Protein AF-A0A948W9L9-F1 (afdb_monomer)

pLDDT: mean 71.37, std 10.06, range [38.97, 88.12]

Sequence (99 aa):
MRWANTTHNGLRSLLKLMLIVLALTISACGFHLRGYADLSFKTIYIENSQSELGRDLIRSMKNSGVKVVNNPELAEISLEIMHENKYKRILSLGSSVGT

Solvent-accessible surface area (backbone atoms only — not comparable to full-atom values): 6391 Å² total; per-residue (Å²): 142,90,84,75,67,67,64,59,53,53,55,55,48,51,52,50,52,52,51,51,52,51,53,51,53,60,65,59,69,72,66,69,75,82,56,71,66,85,63,92,56,61,28,34,14,56,50,67,46,84,43,74,67,32,48,50,50,54,50,55,36,47,75,49,71,30,42,78,43,95,44,65,92,76,26,80,41,78,45,73,72,85,80,89,83,92,82,89,74,84,89,68,80,76,88,76,82,84,127

Structure (mmCIF, N/CA/C/O backbone):
data_AF-A0A948W9L9-F1
#
_entry.id   AF-A0A948W9L9-F1
#
loop_
_atom_site.group_PDB
_atom_site.id
_atom_site.type_symbol
_atom_site.label_atom_id
_atom_site.label_alt_id
_atom_site.label_comp_id
_atom_site.label_asym_id
_atom_site.label_entity_id
_atom_site.label_seq_id
_atom_site.pdbx_PDB_ins_code
_atom_site.Cartn_x
_atom_site.Cartn_y
_atom_site.Cartn_z
_atom_site.occupancy
_atom_site.B_iso_or_equiv
_atom_site.auth_seq_id
_atom_site.auth_comp_id
_atom_site.auth_asym_id
_atom_site.auth_atom_id
_atom_site.pdbx_PDB_model_num
ATOM 1 N N . MET A 1 1 ? 54.556 -7.070 -45.310 1.00 50.81 1 MET A N 1
ATOM 2 C CA . MET A 1 1 ? 53.946 -7.192 -43.960 1.00 50.81 1 MET A CA 1
ATOM 3 C C . MET A 1 1 ? 53.119 -5.938 -43.701 1.00 50.81 1 MET A C 1
ATOM 5 O O . MET A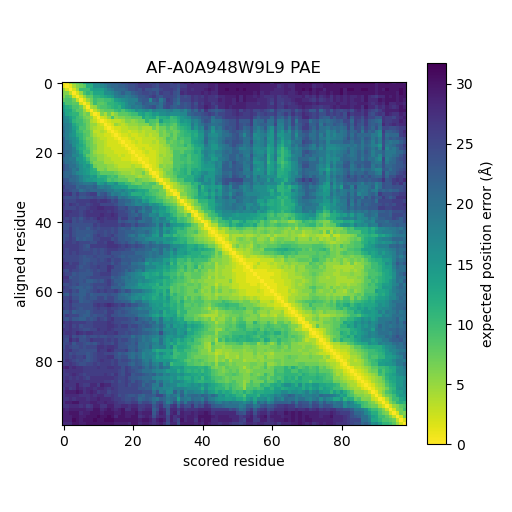 1 1 ? 53.665 -4.892 -44.014 1.00 50.81 1 MET A O 1
ATOM 9 N N . ARG A 1 2 ? 51.874 -6.030 -43.179 1.00 47.59 2 ARG A N 1
ATOM 10 C CA . ARG A 1 2 ? 51.035 -4.948 -42.560 1.00 47.59 2 ARG A CA 1
ATOM 11 C C . ARG A 1 2 ? 49.547 -4.824 -42.986 1.00 47.59 2 ARG A C 1
ATOM 13 O O . ARG A 1 2 ? 48.933 -3.839 -42.604 1.00 47.59 2 ARG A O 1
ATOM 20 N N . TRP A 1 3 ? 48.913 -5.796 -43.658 1.00 38.97 3 TRP A N 1
ATOM 21 C CA . TRP A 1 3 ? 47.473 -5.674 -44.013 1.00 38.97 3 TRP A CA 1
ATOM 22 C C . TRP A 1 3 ? 46.504 -6.697 -43.380 1.00 38.97 3 TRP A C 1
ATOM 24 O O . TRP A 1 3 ? 45.310 -6.624 -43.636 1.00 38.97 3 TRP A O 1
ATOM 34 N N . ALA A 1 4 ? 46.958 -7.592 -42.492 1.00 52.91 4 ALA A N 1
ATOM 35 C CA . ALA A 1 4 ? 46.092 -8.617 -41.877 1.00 52.91 4 ALA A CA 1
ATOM 36 C C . ALA A 1 4 ? 45.570 -8.280 -40.458 1.00 52.91 4 ALA A C 1
ATOM 38 O O . ALA A 1 4 ? 44.670 -8.948 -39.961 1.00 52.91 4 ALA A O 1
ATOM 39 N N . ASN A 1 5 ? 46.098 -7.241 -39.794 1.00 53.81 5 ASN A N 1
ATOM 40 C CA . ASN A 1 5 ? 45.803 -6.980 -38.372 1.00 53.81 5 ASN A CA 1
ATOM 41 C C . ASN A 1 5 ? 44.598 -6.054 -38.125 1.00 53.81 5 ASN A C 1
ATOM 43 O O . ASN A 1 5 ? 44.148 -5.941 -36.986 1.00 53.81 5 ASN A O 1
ATOM 47 N N . THR A 1 6 ? 44.065 -5.389 -39.157 1.00 56.31 6 THR A N 1
ATOM 48 C CA . THR A 1 6 ? 42.965 -4.419 -38.980 1.00 56.31 6 THR A CA 1
ATOM 49 C C . THR A 1 6 ? 41.601 -5.102 -38.811 1.00 56.31 6 THR A C 1
ATOM 51 O O . THR A 1 6 ? 40.746 -4.623 -38.069 1.00 56.31 6 THR A O 1
ATOM 54 N N . THR A 1 7 ? 41.410 -6.278 -39.419 1.00 57.19 7 THR A N 1
ATOM 55 C CA . THR A 1 7 ? 40.152 -7.044 -39.365 1.00 57.19 7 THR A CA 1
ATOM 56 C C . THR A 1 7 ? 39.932 -7.725 -38.009 1.00 57.19 7 THR A C 1
ATOM 58 O O . THR A 1 7 ? 38.798 -7.827 -37.542 1.00 57.19 7 THR A O 1
ATOM 61 N N . HIS A 1 8 ? 41.007 -8.116 -37.316 1.00 56.50 8 HIS A N 1
ATOM 62 C CA . HIS A 1 8 ? 40.927 -8.768 -36.004 1.00 56.50 8 HIS A CA 1
ATOM 63 C C . HIS A 1 8 ? 40.514 -7.801 -34.876 1.00 56.50 8 HIS A C 1
ATOM 65 O O . HIS A 1 8 ? 39.799 -8.184 -33.947 1.00 56.50 8 HIS A O 1
ATOM 71 N N . ASN A 1 9 ? 40.904 -6.525 -34.973 1.00 61.22 9 ASN A N 1
ATOM 72 C CA . ASN A 1 9 ? 40.539 -5.500 -33.990 1.00 61.22 9 ASN A CA 1
ATOM 73 C C . ASN A 1 9 ? 39.070 -5.071 -34.117 1.00 61.22 9 ASN A C 1
ATOM 75 O O . ASN A 1 9 ? 38.419 -4.839 -33.098 1.00 61.22 9 ASN A O 1
ATOM 79 N N . GLY A 1 10 ? 38.533 -5.033 -35.342 1.00 62.53 10 GLY A N 1
ATOM 80 C CA . GLY A 1 10 ? 37.112 -4.773 -35.594 1.00 62.53 10 GLY A CA 1
ATOM 81 C C . GLY A 1 10 ? 36.209 -5.857 -35.001 1.00 62.53 10 GLY A C 1
ATOM 82 O O . GLY A 1 10 ? 35.251 -5.539 -34.300 1.00 62.53 10 GLY A O 1
ATOM 83 N N . LEU A 1 11 ? 36.574 -7.134 -35.177 1.00 75.06 11 LEU A N 1
ATOM 84 C CA . LEU A 1 11 ? 35.821 -8.270 -34.632 1.00 75.06 11 LEU A CA 1
ATOM 85 C C . LEU A 1 11 ? 35.848 -8.308 -33.094 1.00 75.06 11 LEU A C 1
ATOM 87 O O . LEU A 1 11 ? 34.825 -8.538 -32.455 1.00 75.06 11 LEU A O 1
ATOM 91 N N . ARG A 1 12 ? 37.003 -8.010 -32.484 1.00 74.75 12 ARG A N 1
ATOM 92 C CA . ARG A 1 12 ? 37.143 -7.897 -31.021 1.00 74.75 12 ARG A CA 1
ATOM 93 C C . ARG A 1 12 ? 36.385 -6.703 -30.442 1.00 74.75 12 ARG A C 1
ATOM 95 O O . ARG A 1 12 ? 35.873 -6.801 -29.330 1.00 74.75 12 ARG A O 1
ATOM 102 N N . SER A 1 13 ? 36.316 -5.592 -31.172 1.00 78.00 13 SER A N 1
ATOM 103 C CA . SER A 1 13 ? 35.525 -4.421 -30.782 1.00 78.00 13 SER A CA 1
ATOM 104 C C . SER A 1 13 ? 34.024 -4.722 -30.837 1.00 78.00 13 SER A C 1
ATOM 106 O O . SER A 1 13 ? 33.308 -4.434 -29.880 1.00 78.00 13 SER A O 1
ATOM 108 N N . LEU A 1 14 ? 33.564 -5.410 -31.892 1.00 81.38 14 LEU A N 1
ATOM 109 C CA . LEU A 1 14 ? 32.178 -5.874 -32.008 1.00 81.38 14 LEU A CA 1
ATOM 110 C C . LEU A 1 14 ? 31.789 -6.819 -30.863 1.00 81.38 14 LEU A C 1
ATOM 112 O O . LEU A 1 14 ? 30.714 -6.678 -30.285 1.00 81.38 14 LEU A O 1
ATOM 116 N N . LEU A 1 15 ? 32.677 -7.752 -30.505 1.00 85.50 15 LEU A N 1
ATOM 117 C CA . LEU A 1 15 ? 32.436 -8.698 -29.415 1.00 85.50 15 LEU A CA 1
ATOM 118 C C . LEU A 1 15 ? 32.286 -7.986 -28.060 1.00 85.50 15 LEU A C 1
ATOM 120 O O . LEU A 1 15 ? 31.420 -8.339 -27.265 1.00 85.50 15 LEU A O 1
ATOM 124 N N . LYS A 1 16 ? 33.102 -6.953 -27.809 1.00 86.81 16 LYS A N 1
ATOM 125 C CA . LYS A 1 16 ? 32.999 -6.118 -26.602 1.00 86.81 16 LYS A CA 1
ATOM 126 C C . LYS A 1 16 ? 31.700 -5.318 -26.578 1.00 86.81 16 LYS A C 1
ATOM 128 O O . LYS A 1 16 ? 31.073 -5.234 -25.528 1.00 86.81 16 LYS A O 1
ATOM 133 N N . LEU A 1 17 ? 31.284 -4.768 -27.720 1.00 87.50 17 LEU A N 1
ATOM 134 C CA . LEU A 1 17 ? 30.021 -4.039 -27.839 1.00 87.50 17 LEU A CA 1
ATOM 135 C C . LEU A 1 17 ? 28.826 -4.953 -27.519 1.00 87.50 17 LEU A C 1
ATOM 137 O O . LEU A 1 17 ? 27.966 -4.583 -26.728 1.00 87.50 17 LEU A O 1
ATOM 141 N N . MET A 1 18 ? 28.818 -6.174 -28.064 1.00 85.88 18 MET A N 1
ATOM 142 C CA . MET A 1 18 ? 27.808 -7.194 -27.755 1.00 85.88 18 MET A CA 1
ATOM 143 C C . MET A 1 18 ? 27.793 -7.580 -26.273 1.00 85.88 18 MET A C 1
ATOM 145 O O . MET A 1 18 ? 26.720 -7.685 -25.683 1.00 85.88 18 MET A O 1
ATOM 149 N N . LEU A 1 19 ? 28.965 -7.734 -25.651 1.00 88.00 19 LEU A N 1
ATOM 150 C CA . LEU A 1 19 ? 29.071 -8.049 -24.225 1.00 88.00 19 LEU A CA 1
ATOM 151 C C . LEU A 1 19 ? 28.499 -6.926 -23.343 1.00 88.00 19 LEU A C 1
ATOM 153 O O . LEU A 1 19 ? 27.812 -7.202 -22.362 1.00 88.00 19 L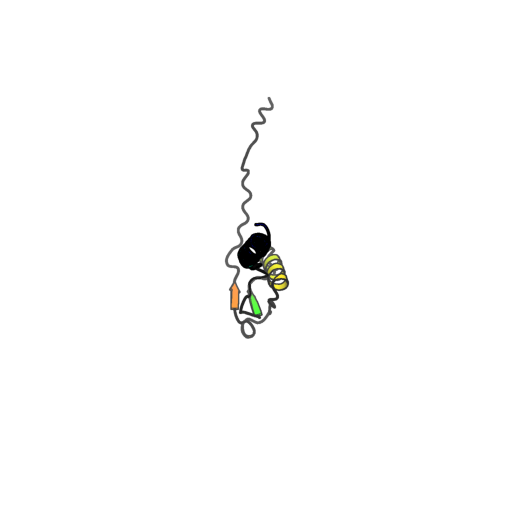EU A O 1
ATOM 157 N N . ILE A 1 20 ? 28.745 -5.664 -23.710 1.00 88.12 20 ILE A N 1
ATOM 158 C CA . ILE A 1 20 ? 28.210 -4.492 -23.004 1.00 88.12 20 ILE A CA 1
ATOM 159 C C . ILE A 1 20 ? 26.685 -4.428 -23.143 1.00 88.12 20 ILE A C 1
ATOM 161 O O . ILE A 1 20 ? 25.995 -4.228 -22.147 1.00 88.12 20 ILE A O 1
ATOM 165 N N . VAL A 1 21 ? 26.146 -4.646 -24.347 1.00 86.69 21 VAL A N 1
ATOM 166 C CA . VAL A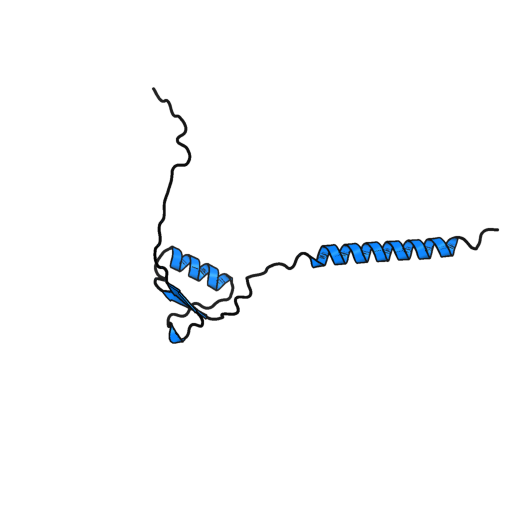 1 21 ? 24.691 -4.675 -24.578 1.00 86.69 21 VAL A CA 1
ATOM 167 C C . VAL A 1 21 ? 24.033 -5.785 -23.756 1.00 86.69 21 VAL A C 1
ATOM 169 O O . VAL A 1 21 ? 23.029 -5.541 -23.087 1.00 86.69 21 VAL A O 1
ATOM 172 N N . LEU A 1 22 ? 24.629 -6.979 -23.727 1.00 84.94 22 LEU A N 1
ATOM 173 C CA . LEU A 1 22 ? 24.120 -8.099 -22.939 1.00 84.94 22 LEU A CA 1
ATOM 174 C C . LEU A 1 22 ? 24.134 -7.788 -21.431 1.00 84.94 22 LEU A C 1
ATOM 176 O O . LEU A 1 22 ? 23.129 -7.997 -20.751 1.00 84.94 22 LEU A O 1
ATOM 180 N N . ALA A 1 23 ? 25.223 -7.207 -20.917 1.00 84.56 23 ALA A N 1
ATOM 181 C CA . ALA A 1 23 ? 25.321 -6.778 -19.521 1.00 84.56 23 ALA A CA 1
ATOM 182 C C . ALA A 1 23 ? 24.271 -5.711 -19.151 1.00 84.56 23 ALA A C 1
ATOM 184 O O . ALA A 1 23 ? 23.653 -5.803 -18.088 1.00 84.56 23 ALA A O 1
ATOM 185 N N . LEU A 1 24 ? 24.008 -4.743 -20.039 1.00 81.75 24 LEU A N 1
ATOM 186 C CA . LEU A 1 24 ? 22.960 -3.738 -19.830 1.00 81.75 24 LEU A CA 1
ATOM 187 C C . LEU A 1 24 ? 21.568 -4.380 -19.763 1.00 81.75 24 LEU A C 1
ATOM 189 O O . LEU A 1 24 ? 20.810 -4.081 -18.842 1.00 81.75 24 LEU A O 1
ATOM 193 N N . THR A 1 25 ? 21.242 -5.296 -20.680 1.00 79.44 25 THR A N 1
ATOM 194 C CA . THR A 1 25 ? 19.922 -5.957 -20.694 1.00 79.44 25 THR A CA 1
ATOM 195 C C . THR A 1 25 ? 19.668 -6.815 -19.450 1.00 79.44 25 THR A C 1
ATOM 197 O O . THR A 1 25 ? 18.561 -6.793 -18.913 1.00 79.44 25 THR A O 1
ATOM 200 N N . ILE A 1 26 ? 20.694 -7.497 -18.927 1.00 76.25 26 ILE A N 1
ATOM 201 C CA . ILE A 1 26 ? 20.592 -8.295 -17.694 1.00 76.25 26 ILE A CA 1
ATOM 202 C C . ILE A 1 26 ? 20.389 -7.395 -16.467 1.00 76.25 26 ILE A C 1
ATOM 204 O O . ILE A 1 26 ? 19.567 -7.714 -15.610 1.00 76.25 26 ILE A O 1
ATOM 208 N N . SER A 1 27 ? 21.072 -6.245 -16.393 1.00 74.56 27 SER A N 1
ATOM 209 C CA . SER A 1 27 ? 20.863 -5.279 -15.301 1.00 74.56 27 SER A CA 1
ATOM 210 C C . SER A 1 27 ? 19.476 -4.618 -15.332 1.00 74.56 27 SER A C 1
ATOM 212 O O . SER A 1 27 ? 18.905 -4.337 -14.280 1.00 74.56 27 SER A O 1
ATOM 214 N N . ALA A 1 28 ? 18.898 -4.420 -16.523 1.00 67.44 28 ALA A N 1
ATOM 215 C CA . ALA A 1 28 ? 17.590 -3.788 -16.697 1.00 67.44 28 ALA A CA 1
ATOM 216 C C . ALA A 1 28 ? 16.405 -4.736 -16.429 1.00 67.44 28 ALA A C 1
ATOM 218 O O . ALA A 1 28 ? 15.335 -4.281 -16.035 1.00 67.44 28 ALA A O 1
ATOM 219 N N . CYS A 1 29 ? 16.580 -6.050 -16.597 1.00 69.31 29 CYS A N 1
ATOM 220 C CA . CYS A 1 29 ? 15.501 -7.029 -16.422 1.00 69.31 29 CYS A CA 1
ATOM 221 C C . CYS A 1 29 ? 15.148 -7.321 -14.944 1.00 69.31 29 CYS A C 1
ATOM 223 O O . CYS A 1 29 ? 14.134 -7.960 -14.667 1.00 69.31 29 CYS A O 1
ATOM 225 N N . GLY A 1 30 ? 15.967 -6.872 -13.984 1.00 65.50 30 GLY A N 1
ATOM 226 C CA . GLY A 1 30 ? 15.779 -7.142 -12.550 1.00 65.50 30 GLY A CA 1
ATOM 227 C C . GLY A 1 30 ? 14.845 -6.172 -11.820 1.00 65.50 30 GLY A C 1
ATOM 228 O O . GLY A 1 30 ? 14.348 -6.492 -10.742 1.00 65.50 30 GLY A O 1
ATOM 229 N N . PHE A 1 31 ? 14.560 -5.008 -12.408 1.00 63.12 31 PHE A N 1
ATOM 230 C CA . PHE A 1 31 ? 13.595 -4.053 -11.868 1.00 63.12 31 PHE A CA 1
ATOM 231 C C . PHE A 1 31 ? 12.237 -4.286 -12.515 1.00 63.12 31 PHE A C 1
ATOM 233 O O . PHE A 1 31 ? 11.736 -3.461 -13.278 1.00 63.12 31 PHE A O 1
ATOM 240 N N . HIS A 1 32 ? 11.608 -5.414 -12.183 1.00 63.22 32 HIS A N 1
ATOM 241 C CA . HIS A 1 32 ? 10.159 -5.470 -12.290 1.00 63.22 32 HIS A CA 1
ATOM 242 C C . HIS A 1 32 ? 9.665 -4.448 -11.270 1.00 63.22 32 HIS A C 1
ATOM 244 O O . HIS A 1 32 ? 9.677 -4.720 -10.067 1.00 63.22 32 HIS A O 1
ATOM 250 N N . LEU A 1 33 ? 9.346 -3.233 -11.732 1.00 59.47 33 LEU A N 1
ATOM 251 C CA . LEU A 1 33 ? 8.615 -2.265 -10.933 1.00 59.47 33 LEU A CA 1
ATOM 252 C C . LEU A 1 33 ? 7.413 -3.039 -10.427 1.00 59.47 33 LEU A C 1
ATOM 254 O O . LEU A 1 33 ? 6.506 -3.356 -11.195 1.00 59.47 33 LEU A O 1
ATOM 258 N N . ARG A 1 34 ? 7.457 -3.419 -9.151 1.00 61.19 34 ARG A N 1
ATOM 259 C CA . ARG A 1 34 ? 6.311 -3.914 -8.417 1.00 61.19 34 ARG A CA 1
ATOM 260 C C . ARG A 1 34 ? 5.403 -2.701 -8.309 1.00 61.19 34 ARG A C 1
ATOM 262 O O . ARG A 1 34 ? 5.367 -2.025 -7.287 1.00 61.19 34 ARG A O 1
ATOM 269 N N . GLY A 1 35 ? 4.772 -2.365 -9.436 1.00 60.53 35 GLY A N 1
ATOM 270 C CA . GLY A 1 35 ? 3.638 -1.475 -9.496 1.00 60.53 35 GLY A CA 1
ATOM 271 C C . GLY A 1 35 ? 2.595 -1.986 -8.516 1.00 60.53 35 GLY A C 1
ATOM 272 O O . GLY A 1 35 ? 2.770 -3.036 -7.887 1.00 60.53 35 GLY A O 1
ATOM 273 N N . TYR A 1 36 ? 1.532 -1.212 -8.346 1.00 57.03 36 TYR A N 1
ATOM 274 C CA . TYR A 1 36 ? 0.428 -1.588 -7.472 1.00 57.03 36 TYR A CA 1
ATOM 275 C C . TYR A 1 36 ? 0.126 -3.075 -7.628 1.00 57.03 36 TYR A C 1
ATOM 277 O O . TYR A 1 36 ? 0.040 -3.560 -8.758 1.00 57.03 36 TYR A O 1
ATOM 285 N N . ALA A 1 37 ? 0.123 -3.792 -6.497 1.00 58.50 37 ALA A N 1
ATOM 286 C CA . ALA A 1 37 ? -0.080 -5.229 -6.490 1.00 58.50 37 ALA A CA 1
ATOM 287 C C . ALA A 1 37 ? -1.277 -5.529 -7.393 1.00 58.50 37 ALA A C 1
ATOM 289 O O . ALA A 1 37 ? -2.328 -4.909 -7.226 1.00 58.50 37 ALA A O 1
ATOM 290 N N . ASP A 1 38 ? -1.083 -6.406 -8.377 1.00 54.75 38 ASP A N 1
ATOM 291 C CA . ASP A 1 38 ? -2.169 -6.887 -9.219 1.00 54.75 38 ASP A CA 1
ATOM 292 C C . ASP A 1 38 ? -3.051 -7.760 -8.326 1.00 54.75 38 ASP A C 1
ATOM 294 O O . ASP A 1 38 ? -2.850 -8.960 -8.149 1.00 54.75 38 ASP A O 1
ATOM 298 N N . LEU A 1 39 ? -3.935 -7.091 -7.596 1.00 61.97 39 LEU A N 1
ATOM 299 C CA . LEU A 1 39 ? -4.930 -7.715 -6.758 1.00 61.97 39 LEU A CA 1
ATOM 300 C C . LEU A 1 39 ? -5.946 -8.286 -7.750 1.00 61.97 39 LEU A C 1
ATOM 302 O O . LEU A 1 39 ? -6.691 -7.530 -8.369 1.00 61.97 39 LEU A O 1
ATOM 306 N N . SER A 1 40 ? -5.970 -9.613 -7.930 1.00 61.00 40 SER A N 1
ATOM 307 C CA . SER A 1 40 ? -6.928 -10.274 -8.838 1.00 61.00 40 SER A CA 1
ATOM 308 C C . SER A 1 40 ? -8.394 -10.047 -8.450 1.00 61.00 40 SER A C 1
ATOM 310 O O . SER A 1 40 ? -9.285 -10.431 -9.198 1.00 61.00 40 SER A O 1
ATOM 312 N N . PHE A 1 41 ? -8.643 -9.433 -7.293 1.00 66.69 41 PHE A N 1
ATOM 313 C CA . PHE A 1 41 ? -9.961 -9.056 -6.815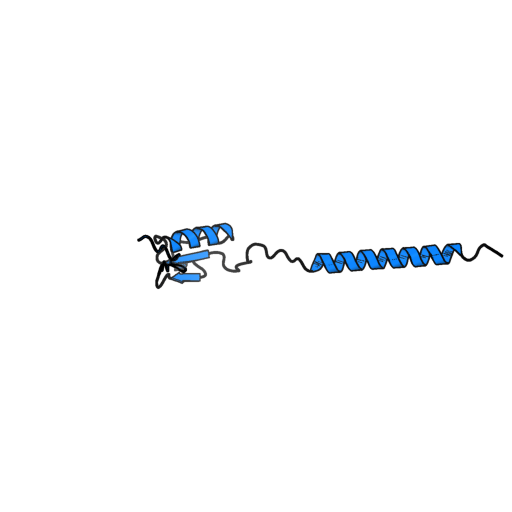 1.00 66.69 41 PHE A CA 1
ATOM 314 C C . PHE A 1 41 ? -10.271 -7.598 -7.144 1.00 66.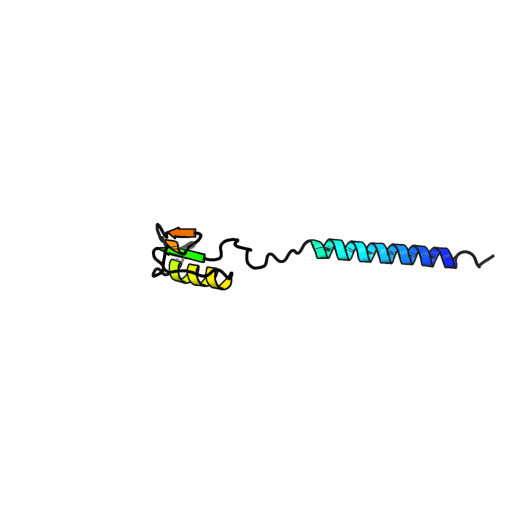69 41 PHE A C 1
ATOM 316 O O . PHE A 1 41 ? -9.567 -6.666 -6.747 1.00 66.69 41 PHE A O 1
ATOM 323 N N . LYS A 1 42 ? -11.384 -7.391 -7.847 1.00 64.62 42 LYS A N 1
ATOM 324 C CA . LYS A 1 42 ? -11.786 -6.065 -8.337 1.00 64.62 42 LYS A CA 1
ATOM 325 C C . LYS A 1 42 ? -12.676 -5.316 -7.347 1.00 64.62 42 LYS A C 1
ATOM 327 O O . LYS A 1 42 ? -12.794 -4.088 -7.424 1.00 64.62 42 LYS A O 1
ATOM 332 N N . THR A 1 43 ? -13.313 -6.054 -6.437 1.00 71.31 43 THR A N 1
ATOM 333 C CA . THR A 1 43 ? -14.288 -5.533 -5.475 1.00 71.31 43 THR A CA 1
ATOM 334 C C . THR A 1 43 ? -14.077 -6.117 -4.084 1.00 71.31 43 THR A C 1
ATOM 336 O O . THR A 1 43 ? -14.006 -7.332 -3.920 1.00 71.31 43 THR A O 1
ATOM 339 N N . ILE A 1 44 ? -13.992 -5.245 -3.080 1.00 76.25 44 ILE A N 1
ATOM 340 C CA . ILE A 1 44 ? -13.870 -5.632 -1.669 1.00 76.25 44 ILE A CA 1
ATOM 341 C C . ILE A 1 44 ? -14.979 -4.978 -0.848 1.00 76.25 44 ILE A C 1
ATOM 343 O O . ILE A 1 44 ? -15.314 -3.812 -1.064 1.00 76.25 44 ILE A O 1
ATOM 347 N N . TYR A 1 45 ? -15.538 -5.716 0.101 1.00 78.19 45 TYR A N 1
ATOM 348 C CA . TYR A 1 45 ? -16.425 -5.186 1.130 1.00 78.19 45 TYR A CA 1
ATOM 349 C C . TYR A 1 45 ? -15.613 -4.978 2.405 1.00 78.19 45 TYR A C 1
ATOM 351 O O . TYR A 1 45 ? -14.823 -5.842 2.776 1.00 78.19 45 TYR A O 1
ATOM 359 N N . ILE A 1 46 ? -15.757 -3.815 3.040 1.00 76.69 46 ILE A N 1
ATOM 360 C CA . ILE A 1 46 ? -15.068 -3.503 4.295 1.00 76.69 46 ILE A CA 1
ATOM 361 C C . ILE A 1 46 ? -16.126 -3.261 5.363 1.00 76.69 46 ILE A C 1
ATOM 363 O O . ILE A 1 46 ? -16.816 -2.233 5.345 1.00 76.69 46 ILE A O 1
ATOM 367 N N . GLU A 1 47 ? -16.224 -4.194 6.302 1.00 71.25 47 GLU A N 1
ATOM 368 C CA . GLU A 1 47 ? -17.026 -4.012 7.506 1.00 71.25 47 GLU A CA 1
ATOM 369 C C . GLU A 1 47 ? -16.330 -3.026 8.444 1.00 71.25 47 GLU A C 1
ATOM 371 O O . GLU A 1 47 ? -15.103 -2.978 8.539 1.00 71.25 47 GLU A O 1
ATOM 376 N N . ASN A 1 48 ? -17.125 -2.190 9.114 1.00 70.75 48 ASN A N 1
ATOM 377 C CA . ASN A 1 48 ? -16.628 -1.115 9.974 1.00 70.75 48 ASN A CA 1
ATOM 378 C C . ASN A 1 48 ? -15.755 -0.056 9.244 1.00 70.75 48 ASN A C 1
ATOM 380 O O . ASN A 1 48 ? -14.773 0.478 9.761 1.00 70.75 48 ASN A O 1
ATOM 384 N N . SER A 1 49 ? -16.159 0.315 8.025 1.00 69.06 49 SER A N 1
ATOM 385 C CA . SER A 1 49 ? -15.529 1.363 7.196 1.00 69.06 49 SER A CA 1
ATOM 386 C C . SER A 1 49 ? -15.459 2.771 7.817 1.00 69.06 49 SER A C 1
ATOM 388 O O . SER A 1 49 ? -14.739 3.628 7.299 1.00 69.06 49 SER A O 1
ATOM 390 N N . GLN A 1 50 ? -16.211 3.036 8.890 1.00 72.69 50 GLN A N 1
ATOM 391 C CA . GLN A 1 50 ? -16.289 4.350 9.541 1.00 72.69 50 GLN A CA 1
ATOM 392 C C . GLN A 1 50 ? -15.123 4.625 10.506 1.00 72.69 50 GLN A C 1
ATOM 394 O O . GLN A 1 50 ? -14.852 5.789 10.805 1.00 72.69 50 GLN A O 1
ATOM 399 N N . SER A 1 51 ? -14.409 3.591 10.965 1.00 77.19 51 SER A N 1
ATOM 400 C CA . SER A 1 51 ? -13.211 3.740 11.802 1.00 77.19 51 SER A CA 1
ATOM 401 C C . SER A 1 51 ? -12.069 4.445 11.058 1.00 77.19 51 SER A C 1
ATOM 403 O O . SER A 1 51 ? -12.006 4.427 9.825 1.00 77.19 51 SER A O 1
ATOM 405 N N . GLU A 1 52 ? -1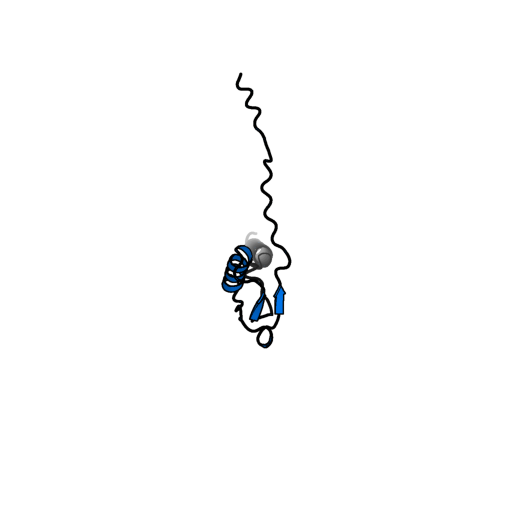1.124 5.052 11.790 1.00 79.75 52 GLU A N 1
ATOM 406 C CA . GLU A 1 52 ? -9.958 5.718 11.184 1.00 79.75 52 GLU A CA 1
ATOM 407 C C . GLU A 1 52 ? -9.155 4.754 10.298 1.00 79.75 52 GLU A C 1
ATOM 409 O O . GLU A 1 52 ? -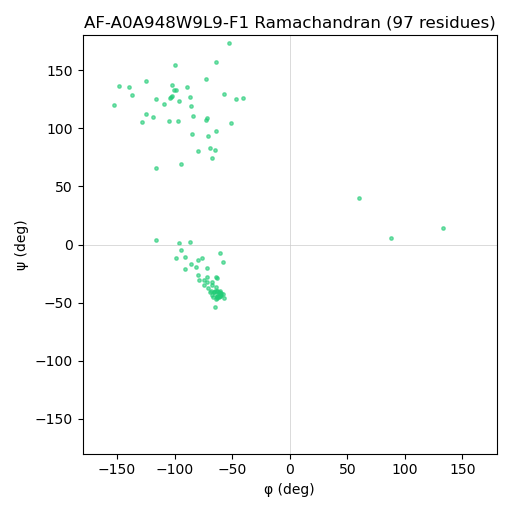8.889 5.077 9.138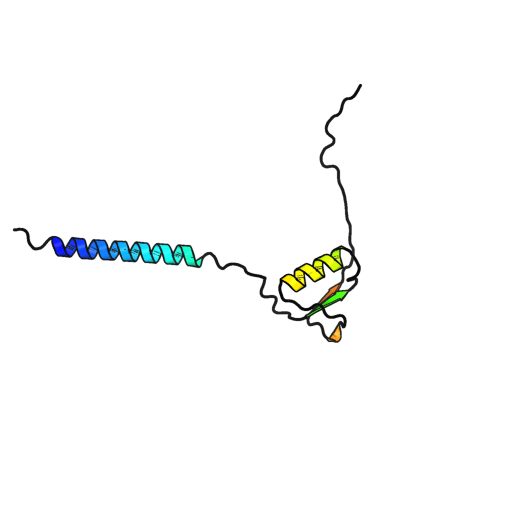 1.00 79.75 52 GLU A O 1
ATOM 414 N N . LEU A 1 53 ? -8.883 3.536 10.785 1.00 79.88 53 LEU A N 1
ATOM 415 C CA . LEU A 1 53 ? -8.259 2.480 9.979 1.00 79.88 53 LEU A CA 1
ATOM 416 C C . LEU A 1 53 ? -9.089 2.094 8.753 1.00 79.88 53 LEU A C 1
ATOM 418 O O . LEU A 1 53 ? -8.526 1.892 7.681 1.00 79.88 53 LEU A O 1
ATOM 422 N N . GLY A 1 54 ? -10.415 2.013 8.886 1.00 81.00 54 GLY A N 1
ATOM 423 C CA . GLY A 1 54 ? -11.307 1.679 7.775 1.00 81.00 54 GLY A CA 1
ATOM 424 C C . GLY A 1 54 ? -11.211 2.702 6.645 1.00 81.00 54 GLY A C 1
ATOM 425 O O . GLY A 1 54 ? -11.062 2.339 5.478 1.00 81.00 54 GLY A O 1
ATOM 426 N N . ARG A 1 55 ? -11.197 3.996 6.983 1.00 82.44 55 ARG A N 1
ATOM 427 C CA . ARG A 1 55 ? -11.055 5.089 6.007 1.00 82.44 55 ARG A CA 1
ATOM 428 C C . ARG A 1 55 ? -9.697 5.077 5.307 1.00 82.44 55 ARG A C 1
ATOM 430 O O . ARG A 1 55 ? -9.636 5.338 4.102 1.00 82.44 55 ARG A O 1
ATOM 437 N N . ASP A 1 56 ? -8.625 4.789 6.035 1.00 82.56 56 ASP A N 1
ATOM 438 C CA . ASP A 1 56 ? -7.277 4.713 5.467 1.00 82.56 56 ASP A CA 1
ATOM 439 C C . ASP A 1 56 ? -7.103 3.474 4.586 1.00 82.56 56 ASP A C 1
ATOM 441 O O . ASP A 1 56 ? -6.535 3.564 3.493 1.00 82.56 56 ASP A O 1
ATOM 445 N N . LEU A 1 57 ? -7.698 2.348 4.983 1.00 81.69 57 LEU A N 1
ATOM 446 C CA . LEU A 1 57 ? -7.732 1.132 4.180 1.00 81.69 57 LEU A CA 1
ATOM 447 C C . LEU A 1 57 ? -8.495 1.356 2.868 1.00 81.69 57 LEU A C 1
ATOM 449 O O . LEU A 1 57 ? -7.983 1.031 1.800 1.00 81.69 57 LEU A O 1
ATOM 453 N N . ILE A 1 58 ? -9.664 2.005 2.915 1.00 82.12 58 ILE A N 1
ATOM 454 C CA . ILE A 1 58 ? -10.441 2.362 1.716 1.00 82.12 58 ILE A CA 1
ATOM 455 C C . ILE A 1 58 ? -9.620 3.229 0.759 1.00 82.12 58 ILE A C 1
ATOM 457 O O . ILE A 1 58 ? -9.663 3.016 -0.454 1.00 82.12 58 ILE A O 1
ATOM 461 N N . ARG A 1 59 ? -8.870 4.210 1.278 1.00 81.69 59 ARG A N 1
ATOM 462 C CA . ARG A 1 59 ? -7.992 5.050 0.449 1.00 81.69 59 ARG A CA 1
ATOM 463 C C . ARG A 1 59 ? -6.873 4.237 -0.191 1.00 81.69 59 ARG A C 1
ATOM 465 O O . ARG A 1 59 ? -6.666 4.360 -1.392 1.00 81.69 59 ARG A O 1
ATOM 472 N N . SER A 1 60 ? -6.200 3.384 0.577 1.00 79.62 60 SER A N 1
ATOM 473 C CA . SER A 1 60 ? -5.124 2.527 0.066 1.00 79.62 60 SER A CA 1
ATOM 474 C C . SER A 1 60 ? -5.611 1.582 -1.043 1.00 79.62 60 SER A C 1
ATOM 476 O O . SER A 1 60 ? -4.975 1.442 -2.091 1.00 79.62 60 SER A O 1
ATOM 478 N N . MET A 1 61 ? -6.801 1.005 -0.862 1.00 80.38 61 MET A N 1
ATOM 479 C CA . MET A 1 61 ? -7.421 0.098 -1.831 1.00 80.38 61 MET A CA 1
ATOM 480 C C . MET A 1 61 ? -7.859 0.830 -3.106 1.00 80.38 61 MET A C 1
ATOM 482 O O . MET A 1 61 ? -7.588 0.349 -4.206 1.00 80.38 61 MET A O 1
ATOM 486 N N . LYS A 1 62 ? -8.423 2.043 -2.986 1.00 77.94 62 LYS A N 1
ATOM 487 C CA . LYS A 1 62 ? -8.723 2.910 -4.142 1.00 77.94 62 LYS A CA 1
ATOM 488 C C . LYS A 1 62 ? -7.466 3.294 -4.921 1.00 77.94 62 LYS A C 1
ATOM 490 O O . LYS A 1 62 ? -7.488 3.260 -6.148 1.00 77.94 62 LYS A O 1
ATOM 495 N N . ASN A 1 63 ? -6.376 3.623 -4.227 1.00 77.88 63 ASN A N 1
ATOM 496 C CA . ASN A 1 63 ? -5.093 3.934 -4.861 1.00 77.88 63 ASN A CA 1
ATOM 497 C C . ASN A 1 63 ? -4.503 2.728 -5.606 1.00 77.88 63 ASN A C 1
ATOM 499 O O . ASN A 1 63 ? -3.797 2.916 -6.590 1.00 77.88 63 ASN A O 1
ATOM 503 N N . SER A 1 64 ? -4.824 1.512 -5.163 1.00 71.44 64 SER A N 1
ATOM 504 C CA . SER A 1 64 ? -4.404 0.259 -5.802 1.00 71.44 64 SER A CA 1
ATOM 505 C C . SER A 1 64 ? -5.353 -0.202 -6.921 1.00 71.44 64 SER A C 1
ATOM 507 O O . SER A 1 64 ? -5.125 -1.246 -7.516 1.00 71.44 64 SER A O 1
ATOM 509 N N . GLY A 1 65 ? -6.412 0.561 -7.229 1.00 70.25 65 GLY A N 1
ATOM 510 C CA . GLY A 1 65 ? -7.361 0.254 -8.307 1.00 70.25 65 GLY A CA 1
ATOM 511 C C . GLY A 1 65 ? -8.539 -0.650 -7.917 1.00 70.25 65 GLY A C 1
ATOM 512 O O . GLY A 1 65 ? -9.350 -0.993 -8.778 1.00 70.25 65 GLY A O 1
ATOM 513 N N . VAL A 1 66 ? -8.684 -1.000 -6.636 1.00 75.81 66 VAL A N 1
ATOM 514 C CA . VAL A 1 66 ? -9.766 -1.861 -6.136 1.00 75.81 66 VAL A CA 1
ATOM 515 C C . VAL A 1 66 ? -10.981 -1.018 -5.739 1.00 75.81 66 VAL A C 1
ATOM 517 O O . VAL A 1 66 ? -10.860 0.016 -5.074 1.00 75.81 66 VAL A O 1
ATOM 520 N N . LYS A 1 67 ? -12.186 -1.451 -6.134 1.00 75.31 67 LYS A N 1
ATOM 521 C CA . LYS A 1 67 ? -13.440 -0.789 -5.748 1.00 75.31 67 LYS A CA 1
ATOM 522 C C . LYS A 1 67 ? -13.930 -1.318 -4.403 1.00 75.31 67 LYS A C 1
ATOM 524 O O . LYS A 1 67 ? -14.119 -2.516 -4.235 1.00 75.31 67 LYS A O 1
ATOM 529 N N . VAL A 1 68 ? -14.198 -0.415 -3.464 1.00 77.44 68 VAL A N 1
ATOM 530 C CA . VAL A 1 68 ? -14.877 -0.770 -2.212 1.00 77.44 68 VAL A CA 1
ATOM 531 C C . VAL A 1 68 ? -16.381 -0.715 -2.452 1.00 77.44 68 VAL A C 1
ATOM 533 O O . VAL A 1 68 ? -16.895 0.339 -2.832 1.00 77.44 68 VAL A O 1
ATOM 536 N N . VAL A 1 69 ? -17.064 -1.843 -2.283 1.00 76.62 69 VAL A N 1
ATOM 537 C CA . VAL A 1 69 ? -18.523 -1.952 -2.397 1.00 76.62 69 VAL A CA 1
ATOM 538 C C . VAL A 1 69 ? -19.154 -1.951 -1.008 1.00 76.62 69 VAL A C 1
ATOM 540 O O . VAL A 1 69 ? -18.509 -2.311 -0.030 1.00 76.62 69 VAL A O 1
ATOM 543 N N . ASN A 1 70 ? -20.414 -1.525 -0.918 1.00 70.31 70 ASN A N 1
ATOM 544 C CA . ASN A 1 70 ? -21.174 -1.465 0.336 1.00 70.31 70 ASN A CA 1
ATOM 545 C C . ASN A 1 70 ? -22.039 -2.710 0.576 1.00 70.31 70 ASN A C 1
ATOM 547 O O . ASN A 1 70 ? -22.671 -2.795 1.624 1.00 70.31 70 ASN A O 1
ATOM 551 N N . ASN A 1 71 ? -22.092 -3.636 -0.385 1.00 69.38 71 ASN A N 1
ATOM 552 C CA . ASN A 1 71 ? -22.869 -4.864 -0.275 1.00 69.38 71 ASN A CA 1
ATOM 553 C C . ASN A 1 71 ? -21.918 -6.071 -0.296 1.00 69.38 71 ASN A C 1
ATOM 555 O O . ASN A 1 71 ? -21.150 -6.181 -1.259 1.00 69.38 71 ASN A O 1
ATOM 559 N N . PRO A 1 72 ? -21.963 -6.971 0.703 1.00 67.38 72 PRO A N 1
ATOM 560 C CA . PRO A 1 72 ? -21.093 -8.147 0.754 1.00 67.38 72 PRO A CA 1
ATOM 561 C C . PRO A 1 72 ? -21.340 -9.118 -0.409 1.00 67.38 72 PRO A C 1
ATOM 563 O O . PRO A 1 72 ? -20.410 -9.769 -0.863 1.00 67.38 72 PRO A O 1
ATOM 566 N N . GLU A 1 73 ? -22.557 -9.171 -0.955 1.00 67.75 73 GLU A N 1
ATOM 567 C CA . GLU A 1 73 ? -22.912 -10.057 -2.080 1.00 67.75 73 GLU A CA 1
ATOM 568 C C . GLU A 1 73 ? -22.310 -9.617 -3.424 1.00 67.75 73 GLU A C 1
ATOM 570 O O . GLU A 1 73 ? -22.217 -10.403 -4.362 1.00 67.75 73 GLU A O 1
ATOM 575 N N . LEU A 1 74 ? -21.922 -8.343 -3.530 1.00 64.94 74 LEU A N 1
ATOM 576 C CA . LEU A 1 74 ? -21.295 -7.772 -4.725 1.00 64.94 74 LEU A CA 1
ATOM 577 C C . LEU A 1 74 ? -19.765 -7.750 -4.614 1.00 64.94 74 LEU A C 1
ATOM 579 O O . LEU A 1 74 ? -19.106 -7.213 -5.505 1.00 64.94 74 LEU A O 1
ATOM 583 N N . ALA A 1 75 ? -19.216 -8.256 -3.507 1.00 71.38 75 ALA A N 1
ATOM 584 C CA . ALA A 1 75 ? -17.793 -8.261 -3.227 1.00 71.38 75 ALA A CA 1
ATOM 585 C C . ALA A 1 75 ? -17.191 -9.640 -3.481 1.00 71.38 75 ALA A C 1
ATOM 587 O O . ALA A 1 75 ? -17.728 -10.661 -3.066 1.00 71.38 75 ALA A O 1
ATOM 588 N N . GLU A 1 76 ? -16.024 -9.654 -4.112 1.00 70.62 76 GLU A N 1
ATOM 589 C CA . GLU A 1 76 ? -15.220 -10.866 -4.292 1.00 70.62 76 GLU A CA 1
ATOM 590 C C . GLU A 1 76 ? -14.578 -11.313 -2.970 1.00 70.62 76 GLU A C 1
ATOM 592 O O . GLU A 1 76 ? -14.330 -12.497 -2.755 1.00 70.62 76 GLU A O 1
ATOM 597 N N . ILE A 1 77 ? -14.325 -10.351 -2.076 1.00 72.50 77 ILE A N 1
ATOM 598 C CA . ILE A 1 77 ? -13.723 -10.539 -0.755 1.00 72.50 77 ILE A CA 1
ATOM 599 C C . ILE A 1 77 ? -14.432 -9.643 0.267 1.00 72.50 77 ILE A C 1
ATOM 601 O O . ILE A 1 77 ? -14.643 -8.453 0.021 1.00 72.50 77 ILE A O 1
ATOM 605 N N . SER A 1 78 ? -14.732 -10.204 1.440 1.00 72.62 78 SER A N 1
ATOM 606 C CA . SER A 1 78 ? -15.158 -9.455 2.627 1.00 72.62 78 SER A CA 1
ATOM 607 C C . SER A 1 78 ? -13.985 -9.297 3.592 1.00 72.62 78 SER A C 1
ATOM 609 O O . SER A 1 78 ? -13.259 -10.258 3.853 1.00 72.62 78 SER A O 1
ATOM 611 N N . LEU A 1 79 ? -13.780 -8.085 4.101 1.00 73.56 79 LEU A N 1
ATOM 612 C CA . LEU A 1 79 ? -12.714 -7.744 5.033 1.00 73.56 79 LEU A CA 1
ATOM 613 C C . LEU A 1 79 ? -13.334 -7.110 6.279 1.00 73.56 79 LEU A C 1
ATOM 615 O O . LEU A 1 79 ? -13.883 -6.010 6.226 1.00 73.56 79 LEU A O 1
ATOM 619 N N . GLU A 1 80 ? -13.236 -7.818 7.400 1.00 78.19 80 GLU A N 1
ATOM 620 C CA . GLU A 1 80 ? -13.801 -7.391 8.677 1.00 78.19 80 GLU A CA 1
ATOM 621 C C . GLU A 1 80 ? -12.705 -6.874 9.613 1.00 78.19 80 GLU A C 1
ATOM 623 O O . GLU A 1 80 ? -11.697 -7.540 9.875 1.00 78.19 80 GLU A O 1
ATOM 628 N N . ILE A 1 81 ? -12.891 -5.655 10.122 1.00 78.25 81 ILE A N 1
ATOM 629 C CA . ILE A 1 81 ? -11.976 -5.048 11.089 1.00 78.25 81 ILE A CA 1
ATOM 630 C C . ILE A 1 81 ? -12.372 -5.528 12.485 1.00 78.25 81 ILE A C 1
ATOM 632 O O . ILE A 1 81 ? -13.233 -4.939 13.132 1.00 78.25 81 ILE A O 1
ATOM 636 N N . MET A 1 82 ? -11.708 -6.586 12.952 1.00 75.81 82 MET A N 1
ATOM 637 C CA . MET A 1 82 ? -11.992 -7.203 14.251 1.00 75.81 82 MET A CA 1
ATOM 638 C C . MET A 1 82 ? -11.690 -6.273 15.434 1.00 75.81 82 MET A C 1
ATOM 640 O O . MET A 1 82 ? -12.542 -6.084 16.291 1.00 75.81 82 MET A O 1
ATOM 644 N N . HIS A 1 83 ? -10.472 -5.726 15.526 1.00 73.38 83 HIS A N 1
ATOM 645 C CA . HIS A 1 83 ? -10.039 -4.863 16.633 1.00 73.38 83 HIS A CA 1
ATOM 646 C C . HIS A 1 83 ? -9.016 -3.825 16.145 1.00 73.38 83 HIS A C 1
ATOM 648 O O . HIS A 1 83 ? -8.063 -4.159 15.442 1.00 73.38 83 HIS A O 1
ATOM 654 N N . GLU A 1 84 ? -9.173 -2.575 16.580 1.00 72.88 84 GLU A N 1
ATOM 655 C CA . GLU A 1 84 ? -8.202 -1.489 16.405 1.00 72.88 84 GLU A CA 1
ATOM 656 C C . GLU A 1 84 ? -7.569 -1.165 17.766 1.00 72.88 84 GLU A C 1
ATOM 658 O O . GLU A 1 84 ? -8.275 -0.805 18.705 1.00 72.88 84 GLU A O 1
ATOM 663 N N . ASN A 1 85 ? -6.242 -1.287 17.897 1.00 78.06 85 ASN A N 1
ATOM 664 C CA . ASN A 1 85 ? -5.539 -0.988 19.148 1.00 78.06 85 ASN A CA 1
ATOM 665 C C . ASN A 1 85 ? -4.374 -0.018 18.896 1.00 78.06 85 ASN A C 1
ATOM 667 O O . ASN A 1 85 ? -3.339 -0.397 18.345 1.00 78.06 85 ASN A O 1
ATOM 671 N N . LYS A 1 86 ? -4.544 1.252 19.282 1.00 73.38 86 LYS A N 1
ATOM 672 C CA . LYS A 1 86 ? -3.508 2.291 19.170 1.00 73.38 86 LYS A CA 1
ATOM 673 C C . LYS A 1 86 ? -2.775 2.435 20.501 1.00 73.38 86 LYS A C 1
ATOM 675 O O . LYS A 1 86 ? -3.294 3.033 21.439 1.00 73.38 86 LYS A O 1
ATOM 680 N N . TYR A 1 87 ? -1.542 1.938 20.574 1.00 75.19 87 TYR A N 1
ATOM 681 C CA . TYR A 1 87 ? -0.673 2.133 21.735 1.00 75.19 87 TYR A CA 1
ATOM 682 C C . TYR A 1 87 ? 0.393 3.196 21.449 1.00 75.19 87 TYR A C 1
ATOM 684 O O . TYR A 1 87 ? 1.155 3.109 20.490 1.00 75.19 87 TYR A O 1
ATOM 692 N N . LYS A 1 88 ? 0.486 4.202 22.321 1.00 77.69 88 LYS A N 1
ATOM 693 C CA . LYS A 1 88 ? 1.585 5.174 22.327 1.00 77.69 88 LYS A CA 1
ATOM 694 C C . LYS A 1 88 ? 2.505 4.836 23.492 1.00 77.69 88 LYS A C 1
ATOM 696 O O . LYS A 1 88 ? 2.152 5.062 24.645 1.00 77.69 88 LYS A O 1
ATOM 701 N N . ARG A 1 89 ? 3.680 4.274 23.200 1.00 76.12 89 ARG A N 1
ATOM 702 C CA . ARG A 1 89 ? 4.714 3.999 24.206 1.00 76.12 89 ARG A CA 1
ATOM 703 C C . ARG A 1 89 ? 5.800 5.066 24.110 1.00 76.12 89 ARG A C 1
ATOM 705 O O . ARG A 1 89 ? 6.328 5.305 23.028 1.00 76.12 89 ARG A O 1
ATOM 712 N N . ILE A 1 90 ? 6.136 5.701 25.231 1.00 75.56 90 ILE A N 1
ATOM 713 C CA . ILE A 1 90 ? 7.307 6.577 25.310 1.00 75.56 90 ILE A CA 1
ATOM 714 C C . ILE A 1 90 ? 8.541 5.671 25.284 1.00 75.56 90 ILE A C 1
ATOM 716 O O . ILE A 1 90 ? 8.779 4.916 26.221 1.00 75.56 90 ILE A O 1
ATOM 720 N N . LEU A 1 91 ? 9.278 5.695 24.173 1.00 76.00 91 LEU A N 1
ATOM 721 C CA . LEU A 1 91 ? 10.473 4.865 23.967 1.00 76.00 91 LEU A CA 1
ATOM 722 C C . LEU A 1 91 ? 11.715 5.432 24.668 1.00 76.00 91 LEU A C 1
ATOM 724 O O . LEU A 1 91 ? 12.714 4.736 24.809 1.00 76.00 91 LEU A O 1
ATOM 728 N N . SER A 1 92 ? 11.655 6.684 25.122 1.00 69.25 92 SER A N 1
ATOM 729 C CA . SER A 1 92 ? 12.720 7.323 25.883 1.00 69.25 92 SER A CA 1
ATOM 730 C C . SER A 1 92 ? 12.128 8.398 26.788 1.00 69.25 92 SER A C 1
ATOM 732 O O . SER A 1 92 ? 11.498 9.340 26.306 1.00 69.25 92 SER A O 1
ATOM 734 N N . LEU A 1 93 ? 12.320 8.254 28.100 1.00 68.88 93 LEU A N 1
ATOM 735 C CA . LEU A 1 93 ? 12.388 9.414 28.977 1.00 68.88 93 LEU A CA 1
ATOM 736 C C . LEU A 1 93 ? 13.832 9.906 28.901 1.00 68.88 93 LEU A C 1
ATOM 738 O O . LEU A 1 93 ? 14.737 9.233 29.391 1.00 68.88 93 LEU A O 1
ATOM 742 N N . GLY A 1 94 ? 14.055 11.065 28.284 1.00 68.38 94 GLY A N 1
ATOM 743 C CA . GLY A 1 94 ? 15.290 11.796 28.535 1.00 68.38 94 GLY A CA 1
ATOM 744 C C . GLY A 1 94 ? 15.372 12.057 30.037 1.00 68.38 94 GLY A C 1
ATOM 745 O O . GLY A 1 94 ? 14.393 12.507 30.634 1.00 68.38 94 GLY A O 1
ATOM 746 N N . SER A 1 95 ? 16.500 11.728 30.660 1.00 62.28 95 SER A N 1
ATOM 747 C CA . SER A 1 95 ? 16.774 12.018 32.065 1.00 62.28 95 SER A CA 1
ATOM 748 C C . SER A 1 95 ? 16.840 13.533 32.268 1.00 62.28 95 SER A C 1
ATOM 750 O O . SER A 1 95 ? 17.916 14.126 32.285 1.00 62.28 95 SER A O 1
ATOM 752 N N . SER A 1 96 ? 15.681 14.178 32.386 1.00 62.22 96 SER A N 1
ATOM 753 C CA . SER A 1 96 ? 15.574 15.533 32.910 1.00 62.22 96 SER A CA 1
ATOM 754 C C . SER A 1 96 ? 15.653 15.422 34.428 1.00 62.22 96 SER A C 1
ATOM 756 O O . SER A 1 96 ? 14.652 15.360 35.134 1.00 62.22 96 SER A O 1
ATOM 758 N N . VAL A 1 97 ? 16.887 15.304 34.916 1.00 65.19 97 VAL A N 1
ATOM 759 C CA . VAL A 1 97 ? 17.224 15.664 36.290 1.00 65.19 97 VAL A CA 1
ATOM 760 C C . VAL A 1 97 ? 17.144 17.186 36.358 1.00 65.19 97 VAL A C 1
ATOM 762 O O . VAL A 1 97 ? 18.042 17.902 35.930 1.00 65.19 97 VAL A O 1
ATOM 765 N N . GLY A 1 98 ? 15.977 17.674 36.758 1.00 63.84 98 GLY A N 1
ATOM 766 C CA . GLY A 1 98 ? 15.695 19.087 36.956 1.00 63.84 98 GLY A CA 1
ATOM 767 C C . GLY A 1 98 ? 15.374 19.356 38.415 1.00 63.84 98 GLY A C 1
ATOM 768 O O . GLY A 1 98 ? 14.233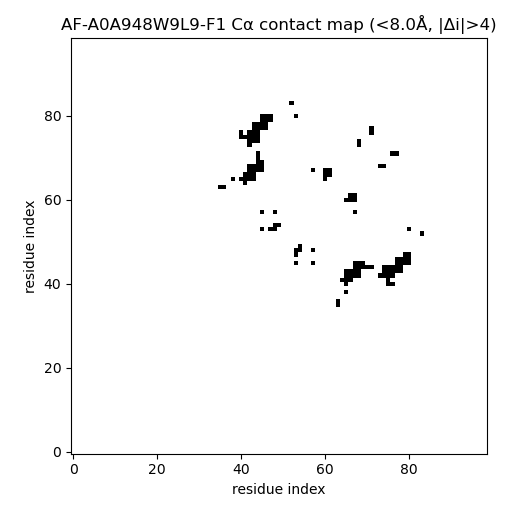 19.690 38.698 1.00 63.84 98 GLY A O 1
ATOM 769 N N . THR A 1 99 ? 16.357 19.166 39.298 1.00 45.69 99 THR A N 1
ATOM 770 C CA . THR A 1 99 ? 16.536 19.828 40.607 1.00 45.69 99 THR A CA 1
ATOM 771 C C . THR A 1 99 ? 17.955 19.577 41.085 1.00 45.69 99 THR A C 1
ATOM 773 O O . THR A 1 99 ? 18.342 18.384 41.071 1.00 45.69 99 THR A O 1
#

Nearest PDB structures (foldseek):
  3szm-assembly4_D  TM=7.155E-01  e=2.482E+00  Homo sapiens
  5usr-assembly1_G  TM=6.128E-01  e=3.050E+00  Homo sapiens
  8j3g-assembly1_A  TM=3.733E-01  e=1.017E+00  Coptis chinensis
  5icg-assembly1_A-2  TM=2.901E-01  e=1.089E+00  Thalictrum flavum subsp. glaucum

Secondary structure (DSSP, 8-state):
--SSSHHHHHHHHHHHHHHHHHHHHHHHTT-----S---S-SEEEEETTTSHHHHHHHHHHHHTTPEEES-GGG-SEEEE----------S--------

Mean predicted aligned error: 15.88 Å

Foldseek 3Di:
DPDPPPVVVVVVVVVVVVVVVVVVVVVVVPCPPCPQPPPVWQEEEEPPCVDPVNVVVCVSCVVSNHHYDPDPVPGPYYHYDPDDDDDDDDPDDDPPPPD

Radius of gyration: 29.8 Å; Cα contacts (8 Å, |Δi|>4): 69; chains: 1; bounding box: 77×31×85 Å